Protein AF-A0AAU4IS29-F1 (afdb_monomer_lite)

Secondary structure (DSSP, 8-state):
-B-TTSPPPPPEEE--TTSS-PEEE--GGG-BS-STT-PBPSEE--B-TTS-B---EE--HHHHTTS-HHHHTHHHHHHHHHHHHHHHHHHHHHSPPPPHHHHHHHHHHHHHHHHHHHH-HHHHHHHHHHHHHHHHHH--

Sequence (140 aa):
MLLADGSVPAPVFFDMSSGGGGHAVSQWSAYDGRYPRVPRAAALRGVCSCGWTGPAHDLDWDQIGDQALAEAAGGTADTCTQDWDTHTAEVDQVAIPLPETFTKLLSQLVTEIETLAKTSPLAALRAARQLEVTAARTAY

Radius of gyration: 19.37 Å; chains: 1; bounding box: 51×31×46 Å

Structure (mmCIF, N/CA/C/O backbone):
data_AF-A0AAU4IS29-F1
#
_entry.id   AF-A0AAU4IS29-F1
#
loop_
_atom_site.group_PDB
_atom_site.id
_atom_site.type_symbol
_atom_site.label_atom_id
_atom_site.label_alt_id
_atom_site.label_comp_id
_atom_site.label_asym_id
_atom_site.label_entity_id
_atom_site.label_seq_id
_atom_site.pdbx_PDB_ins_code
_atom_site.Cartn_x
_atom_site.Cartn_y
_atom_site.Cartn_z
_atom_site.occupancy
_atom_site.B_iso_or_equiv
_atom_site.auth_seq_id
_atom_site.auth_comp_id
_atom_site.auth_asym_id
_atom_site.auth_atom_id
_atom_site.pdbx_PDB_model_num
ATOM 1 N N . MET A 1 1 ? 4.377 -3.403 -8.019 1.00 91.00 1 MET A N 1
ATOM 2 C CA . MET A 1 1 ? 5.464 -2.984 -8.932 1.00 91.00 1 MET A CA 1
ATOM 3 C C . MET A 1 1 ? 5.646 -4.007 -10.043 1.00 91.00 1 MET A C 1
ATOM 5 O O . MET A 1 1 ? 5.276 -5.159 -9.831 1.00 91.00 1 MET A O 1
ATOM 9 N N . LEU A 1 2 ? 6.203 -3.593 -11.180 1.00 95.38 2 LEU A N 1
ATOM 10 C CA . LEU A 1 2 ? 6.438 -4.425 -12.363 1.00 95.38 2 LEU A CA 1
ATOM 11 C C . LEU A 1 2 ? 7.832 -4.173 -12.942 1.00 95.38 2 LEU A C 1
ATOM 13 O O . LEU A 1 2 ? 8.360 -3.067 -12.819 1.00 95.38 2 LEU A O 1
ATOM 17 N N . LEU A 1 3 ? 8.415 -5.194 -13.565 1.00 95.38 3 LEU A N 1
ATOM 18 C CA . LEU A 1 3 ? 9.611 -5.095 -14.400 1.00 95.38 3 LEU A CA 1
ATOM 19 C C . LEU A 1 3 ? 9.242 -4.680 -15.831 1.00 95.38 3 LEU A C 1
ATOM 21 O O . LEU A 1 3 ? 8.067 -4.631 -16.188 1.00 95.38 3 LEU A O 1
ATOM 25 N N . ALA A 1 4 ? 10.249 -4.393 -16.659 1.00 93.62 4 ALA A N 1
ATOM 26 C CA . ALA A 1 4 ? 10.048 -3.962 -18.047 1.00 93.62 4 ALA A CA 1
ATOM 27 C C . ALA A 1 4 ? 9.316 -5.001 -18.918 1.00 93.62 4 ALA A C 1
ATOM 29 O O . ALA A 1 4 ? 8.670 -4.643 -19.896 1.00 93.62 4 ALA A O 1
ATOM 30 N N . ASP A 1 5 ? 9.390 -6.282 -18.552 1.00 93.12 5 ASP A N 1
ATOM 31 C CA . ASP A 1 5 ? 8.652 -7.373 -19.195 1.00 93.12 5 ASP A CA 1
ATOM 32 C C . ASP A 1 5 ? 7.226 -7.560 -18.635 1.00 93.12 5 ASP A C 1
ATOM 34 O O . ASP A 1 5 ? 6.523 -8.494 -19.018 1.00 93.12 5 ASP A O 1
ATOM 38 N N . GLY A 1 6 ? 6.793 -6.690 -17.717 1.00 91.94 6 GLY A N 1
ATOM 39 C CA . GLY A 1 6 ? 5.490 -6.747 -17.059 1.00 91.94 6 GLY A CA 1
ATOM 40 C C . GLY A 1 6 ? 5.394 -7.767 -15.921 1.00 91.94 6 GLY A C 1
ATOM 41 O O . GLY A 1 6 ? 4.316 -7.931 -15.347 1.00 91.94 6 GLY A O 1
ATOM 42 N N . SER A 1 7 ? 6.481 -8.456 -15.563 1.00 93.06 7 SER A N 1
ATOM 43 C CA . SER A 1 7 ? 6.484 -9.411 -14.452 1.00 93.06 7 SER A CA 1
ATOM 44 C C . SER A 1 7 ? 6.581 -8.722 -13.085 1.00 93.06 7 SER A C 1
ATOM 46 O O . SER A 1 7 ? 7.095 -7.610 -12.953 1.00 93.06 7 SER A O 1
ATOM 48 N N . VAL A 1 8 ? 6.082 -9.382 -12.034 1.00 92.50 8 VAL A N 1
ATOM 49 C CA . VAL A 1 8 ? 6.297 -8.943 -10.645 1.00 92.50 8 VAL A CA 1
ATOM 50 C C . VAL A 1 8 ? 7.652 -9.491 -10.183 1.00 92.50 8 VAL A C 1
ATOM 52 O O . VAL A 1 8 ? 7.849 -10.707 -10.243 1.00 92.50 8 VAL A O 1
ATOM 55 N N . PRO A 1 9 ? 8.588 -8.646 -9.720 1.00 90.94 9 PRO A N 1
ATOM 56 C CA . PRO A 1 9 ? 9.895 -9.123 -9.300 1.00 90.94 9 PRO A CA 1
ATOM 57 C C . PRO A 1 9 ? 9.815 -9.927 -8.001 1.00 90.94 9 PRO A C 1
ATOM 59 O O . PRO A 1 9 ? 8.996 -9.654 -7.122 1.00 90.94 9 PRO A O 1
ATOM 62 N N . ALA A 1 10 ? 10.708 -10.908 -7.873 1.00 88.19 10 ALA A N 1
ATOM 63 C CA . ALA A 1 10 ? 10.922 -11.609 -6.614 1.00 88.19 10 ALA A CA 1
ATOM 64 C C . ALA A 1 10 ? 11.535 -10.664 -5.557 1.00 88.19 10 ALA A C 1
ATOM 66 O O . ALA A 1 10 ? 12.251 -9.731 -5.936 1.00 88.19 10 ALA A O 1
ATOM 67 N N . PRO A 1 11 ? 11.319 -10.925 -4.251 1.00 88.25 11 PRO A N 1
ATOM 68 C CA . PRO A 1 11 ? 11.945 -10.162 -3.174 1.00 88.25 11 PRO A CA 1
ATOM 69 C C . PRO A 1 11 ? 13.463 -10.045 -3.349 1.00 88.25 11 PRO A C 1
ATOM 71 O O . PRO A 1 11 ? 14.140 -11.036 -3.641 1.00 88.25 11 PRO A O 1
ATOM 74 N N . VAL A 1 12 ? 14.011 -8.851 -3.122 1.00 85.69 12 VAL A N 1
ATOM 75 C CA . VAL A 1 12 ? 15.463 -8.634 -3.140 1.00 85.69 12 VAL A CA 1
ATOM 76 C C . VAL A 1 12 ? 16.080 -9.116 -1.831 1.00 85.69 12 VAL A C 1
ATOM 78 O O . VAL A 1 12 ? 15.534 -8.891 -0.753 1.00 85.69 12 VAL A O 1
ATOM 81 N N . PHE A 1 13 ? 17.227 -9.786 -1.919 1.00 81.94 13 PHE A N 1
ATOM 82 C CA . PHE A 1 13 ? 17.966 -10.280 -0.758 1.00 81.94 13 PHE A CA 1
ATOM 83 C C . PHE A 1 13 ? 19.190 -9.404 -0.507 1.00 81.94 13 PHE A C 1
ATOM 85 O O . PHE A 1 13 ? 20.077 -9.321 -1.360 1.00 81.94 13 PHE A O 1
ATOM 92 N N . PHE A 1 14 ? 19.258 -8.799 0.677 1.00 74.69 14 PHE A N 1
ATOM 93 C CA . PHE A 1 14 ? 20.438 -8.068 1.133 1.00 74.69 14 PHE A CA 1
ATOM 94 C C . PHE A 1 14 ? 21.273 -8.958 2.055 1.00 74.69 14 PHE A C 1
ATOM 96 O O . PHE A 1 14 ? 20.782 -9.424 3.084 1.00 74.69 14 PHE A O 1
ATOM 103 N N . ASP A 1 15 ? 22.526 -9.209 1.673 1.00 68.69 15 ASP A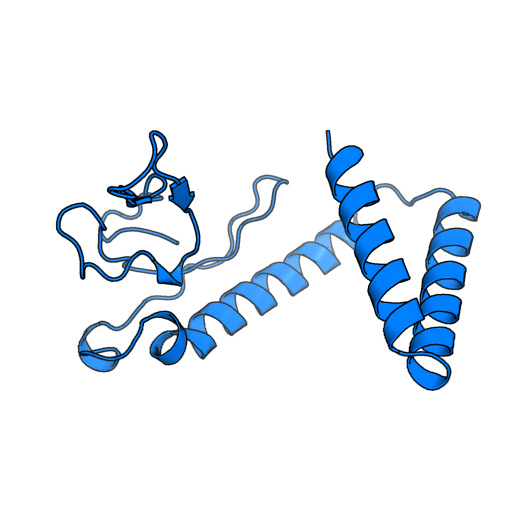 N 1
ATOM 104 C CA . ASP A 1 15 ? 23.481 -9.961 2.488 1.00 68.69 15 ASP A CA 1
ATOM 105 C C . ASP A 1 15 ? 24.019 -9.055 3.606 1.00 68.69 15 ASP A C 1
ATOM 107 O O . ASP A 1 15 ? 24.598 -8.000 3.338 1.00 68.69 15 ASP A O 1
ATOM 111 N N . MET A 1 16 ? 23.792 -9.435 4.864 1.00 61.75 16 MET A N 1
ATOM 112 C CA . MET A 1 16 ? 24.355 -8.741 6.021 1.00 61.75 16 MET A CA 1
ATOM 113 C C . MET A 1 16 ? 25.609 -9.492 6.465 1.00 61.75 16 MET A C 1
ATOM 115 O O . MET A 1 16 ? 25.537 -10.546 7.095 1.00 61.75 16 MET A O 1
ATOM 119 N N . SER A 1 17 ? 26.778 -8.927 6.163 1.00 55.28 17 SER A N 1
ATOM 120 C CA . SER A 1 17 ? 28.087 -9.568 6.340 1.00 55.28 17 SER A CA 1
ATOM 121 C C . SER A 1 17 ? 28.565 -9.717 7.799 1.00 55.28 17 SER A C 1
ATOM 123 O O . SER A 1 17 ? 29.770 -9.750 8.044 1.00 55.28 17 SER A O 1
ATOM 125 N N . SER A 1 18 ? 27.675 -9.786 8.792 1.00 57.19 18 SER A N 1
ATOM 126 C CA . SER A 1 18 ? 28.066 -9.919 10.208 1.00 57.19 18 SER A CA 1
ATOM 127 C C . SER A 1 18 ? 27.195 -10.850 11.062 1.00 57.19 18 SER A C 1
ATOM 129 O O . SER A 1 18 ? 27.425 -10.961 12.264 1.00 57.19 18 SER A O 1
ATOM 131 N N . GLY A 1 19 ? 26.268 -11.608 10.471 1.00 47.50 19 GLY A N 1
ATOM 132 C CA . GLY A 1 19 ? 25.530 -12.663 11.172 1.00 47.50 19 GLY A CA 1
ATOM 133 C C . GLY A 1 19 ? 24.577 -13.378 10.222 1.00 47.50 19 GLY A C 1
ATOM 134 O O . GLY A 1 19 ? 23.866 -12.725 9.471 1.00 47.50 19 GLY A O 1
ATOM 135 N N . GLY A 1 20 ? 24.606 -14.713 10.206 1.00 51.22 20 GLY A N 1
ATOM 136 C CA . GLY A 1 20 ? 23.931 -15.530 9.194 1.00 51.22 20 GLY A CA 1
ATOM 137 C C . GLY A 1 20 ? 22.429 -15.257 9.076 1.00 51.22 20 GLY A C 1
ATOM 138 O O . GLY A 1 20 ? 21.656 -15.665 9.938 1.00 51.22 20 GLY A O 1
ATOM 139 N N . GLY A 1 21 ? 22.035 -14.614 7.978 1.00 55.25 21 GLY A N 1
ATOM 140 C CA . GLY A 1 21 ? 20.644 -14.427 7.574 1.00 55.25 21 GLY A CA 1
ATOM 141 C C . GLY A 1 21 ? 20.443 -13.103 6.845 1.00 55.25 21 GLY A C 1
ATOM 142 O O . GLY A 1 21 ? 20.202 -12.083 7.477 1.00 55.25 21 GLY A O 1
ATOM 143 N N . GLY A 1 22 ? 20.530 -13.108 5.512 1.00 61.78 22 GLY A N 1
ATOM 144 C CA . GLY A 1 22 ? 20.090 -11.961 4.715 1.00 61.78 22 GLY A CA 1
ATOM 145 C C . GLY A 1 22 ? 18.574 -11.761 4.826 1.00 61.78 22 GLY A C 1
ATOM 146 O O . GLY A 1 22 ? 17.824 -12.730 4.952 1.00 61.78 22 GLY A O 1
ATOM 147 N N . HIS A 1 23 ? 18.111 -10.512 4.765 1.00 68.88 23 HIS A N 1
ATOM 148 C CA . HIS A 1 23 ? 16.682 -10.193 4.795 1.00 68.88 23 HIS A CA 1
ATOM 149 C C . HIS A 1 23 ? 16.129 -10.058 3.372 1.00 68.88 23 HIS A C 1
ATOM 151 O O . HIS A 1 23 ? 16.689 -9.334 2.545 1.00 68.88 23 HIS A O 1
ATOM 157 N N . ALA A 1 24 ? 15.022 -10.754 3.101 1.00 80.44 24 ALA A N 1
ATOM 158 C CA . ALA A 1 24 ? 14.241 -10.585 1.881 1.00 80.44 24 ALA A CA 1
ATOM 159 C C . ALA A 1 24 ? 13.338 -9.353 2.019 1.00 80.44 24 ALA A C 1
ATOM 161 O O . ALA A 1 24 ? 12.565 -9.255 2.974 1.00 80.44 24 ALA A O 1
ATOM 162 N N . VAL A 1 25 ? 13.415 -8.426 1.069 1.00 82.88 25 VAL A N 1
ATOM 163 C CA . VAL A 1 25 ? 12.663 -7.169 1.085 1.00 82.88 25 VAL A CA 1
ATOM 164 C C . VAL A 1 25 ? 11.848 -7.050 -0.199 1.00 82.88 25 VAL A C 1
ATOM 166 O O . VAL A 1 25 ? 12.364 -7.219 -1.298 1.00 82.88 25 VAL A O 1
ATOM 169 N N . SER A 1 26 ? 10.555 -6.754 -0.056 1.00 86.94 26 SER A N 1
ATOM 170 C CA . SER A 1 26 ? 9.648 -6.464 -1.183 1.00 86.94 26 SER A CA 1
ATOM 171 C C . SER A 1 26 ? 9.234 -4.993 -1.253 1.00 86.94 26 SER A C 1
ATOM 173 O O . SER A 1 26 ? 8.330 -4.637 -2.002 1.00 86.94 26 SER A O 1
ATOM 175 N N . GLN A 1 27 ? 9.882 -4.129 -0.467 1.00 89.62 27 GLN A N 1
ATOM 176 C CA . GLN A 1 27 ? 9.631 -2.693 -0.480 1.00 89.62 27 GLN A CA 1
ATOM 177 C C . GLN A 1 27 ? 9.987 -2.116 -1.854 1.00 89.62 27 GLN A C 1
ATOM 179 O O . GLN A 1 27 ? 11.112 -2.268 -2.320 1.00 89.62 27 GLN A O 1
ATOM 184 N N . TRP A 1 28 ? 9.029 -1.436 -2.485 1.00 93.12 28 TRP A N 1
ATOM 185 C CA . TRP A 1 28 ? 9.132 -0.943 -3.863 1.00 93.12 28 TRP A CA 1
ATOM 186 C C . TRP A 1 28 ? 10.369 -0.070 -4.111 1.00 93.12 28 TRP A C 1
ATOM 188 O O . TRP A 1 28 ? 10.999 -0.175 -5.161 1.00 93.12 28 TRP A O 1
ATOM 198 N N . SER A 1 29 ? 10.759 0.745 -3.128 1.00 92.62 29 SER A N 1
ATOM 199 C CA . SER A 1 29 ? 11.891 1.666 -3.248 1.00 92.62 29 SER A CA 1
ATOM 200 C C . SER A 1 29 ? 13.244 0.957 -3.304 1.00 92.62 29 SER A C 1
ATOM 202 O O . SER A 1 29 ? 14.242 1.591 -3.621 1.00 92.62 29 SER A O 1
ATOM 204 N N . ALA A 1 30 ? 13.291 -0.341 -2.989 1.00 92.69 30 ALA A N 1
ATOM 205 C CA . ALA A 1 30 ? 14.505 -1.143 -3.051 1.00 92.69 30 ALA A CA 1
ATOM 206 C C . ALA A 1 30 ? 14.846 -1.617 -4.472 1.00 92.69 30 ALA A C 1
ATOM 208 O O . ALA A 1 30 ? 15.900 -2.211 -4.643 1.00 92.69 30 ALA A O 1
ATOM 209 N N . TYR A 1 31 ? 13.983 -1.396 -5.470 1.00 93.44 31 TYR A N 1
ATOM 210 C CA . TYR A 1 31 ? 14.124 -1.919 -6.835 1.00 93.44 31 TYR A CA 1
ATOM 211 C C . TYR A 1 31 ? 14.588 -0.845 -7.822 1.00 93.44 31 TYR A C 1
ATOM 213 O O . TYR A 1 31 ? 13.921 -0.524 -8.810 1.00 93.44 31 TYR A O 1
ATOM 221 N N . ASP A 1 32 ? 15.741 -0.259 -7.516 1.00 92.56 32 ASP A N 1
ATOM 222 C CA . ASP A 1 32 ? 16.304 0.893 -8.220 1.00 92.56 32 ASP A CA 1
ATOM 223 C C . ASP A 1 32 ? 17.409 0.549 -9.232 1.00 92.56 32 ASP A C 1
ATOM 225 O O . ASP A 1 32 ? 17.853 1.404 -10.004 1.00 92.56 32 ASP A O 1
ATOM 229 N N . GLY A 1 33 ? 17.833 -0.715 -9.267 1.00 91.50 33 GLY A N 1
ATOM 230 C CA . GLY A 1 33 ? 18.926 -1.169 -10.122 1.00 91.50 33 GLY A CA 1
ATOM 231 C C . GLY A 1 33 ? 20.328 -0.851 -9.595 1.00 91.50 33 GLY A C 1
ATOM 232 O O . GLY A 1 33 ? 21.294 -1.098 -10.312 1.00 91.50 33 GLY A O 1
ATOM 233 N N . ARG A 1 34 ? 20.483 -0.302 -8.379 1.00 87.19 34 ARG A N 1
ATOM 234 C CA . ARG A 1 34 ? 21.796 0.151 -7.870 1.00 87.19 34 ARG A CA 1
ATOM 235 C C . ARG A 1 34 ? 22.725 -0.982 -7.445 1.00 87.19 34 ARG A C 1
ATOM 237 O O . ARG A 1 34 ? 23.938 -0.790 -7.401 1.00 87.19 34 ARG A O 1
ATOM 244 N N . TYR A 1 35 ? 22.181 -2.158 -7.138 1.00 85.50 35 TYR A N 1
ATOM 245 C CA . TYR A 1 35 ? 22.958 -3.330 -6.730 1.00 85.50 35 TYR A CA 1
ATOM 246 C C . TYR A 1 35 ? 22.870 -4.449 -7.780 1.00 85.50 35 TYR A C 1
ATOM 248 O O . TYR A 1 35 ? 21.807 -4.636 -8.367 1.00 85.50 35 TYR A O 1
ATOM 256 N N . PRO A 1 36 ? 23.920 -5.277 -7.974 1.00 81.38 36 PRO A N 1
ATOM 257 C CA . PRO A 1 36 ? 23.988 -6.259 -9.070 1.00 81.38 36 PRO A CA 1
ATOM 258 C C . PRO A 1 36 ? 22.850 -7.293 -9.155 1.00 81.38 36 PRO A C 1
ATOM 260 O O . PRO A 1 36 ? 22.692 -7.937 -10.187 1.00 81.38 36 PRO A O 1
ATOM 263 N N . ARG A 1 37 ? 22.089 -7.506 -8.074 1.00 84.06 37 ARG A N 1
ATOM 264 C CA . ARG A 1 37 ? 20.95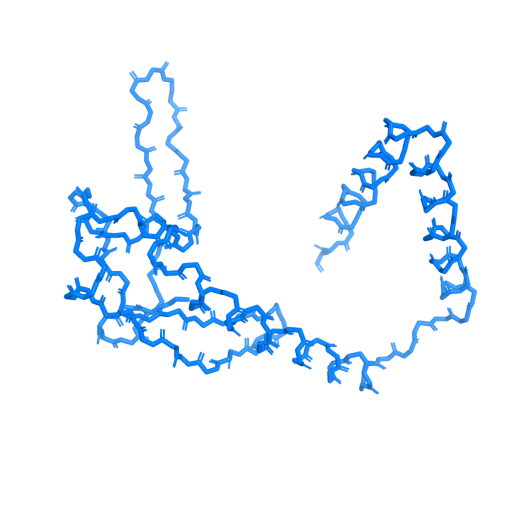7 -8.455 -8.010 1.00 84.06 37 ARG A CA 1
ATOM 265 C C . ARG A 1 37 ? 19.606 -7.777 -7.797 1.00 84.06 37 ARG A C 1
ATOM 267 O O . ARG A 1 37 ? 18.603 -8.457 -7.607 1.00 84.06 37 ARG A O 1
ATOM 274 N N . VAL A 1 38 ? 19.592 -6.453 -7.787 1.00 90.25 38 VAL A N 1
ATOM 275 C CA . VAL A 1 38 ? 18.388 -5.655 -7.619 1.00 90.25 38 VAL A CA 1
ATOM 276 C C . VAL A 1 38 ? 17.954 -5.217 -9.011 1.00 90.25 38 VAL A C 1
ATOM 278 O O . VAL A 1 38 ? 18.682 -4.457 -9.644 1.00 90.25 38 VAL A O 1
ATOM 281 N N . PRO A 1 39 ? 16.816 -5.700 -9.532 1.00 92.69 39 PRO A N 1
ATOM 282 C CA . PRO A 1 39 ? 16.335 -5.234 -10.817 1.00 92.69 39 PRO A CA 1
ATOM 283 C C . PRO A 1 39 ? 15.752 -3.826 -10.684 1.00 92.69 39 PRO A C 1
ATOM 285 O O . PRO A 1 39 ? 15.300 -3.409 -9.616 1.00 92.69 39 PRO A O 1
ATOM 288 N N . ARG A 1 40 ? 15.741 -3.111 -11.806 1.00 94.38 40 ARG A N 1
ATOM 289 C CA . ARG A 1 40 ? 15.103 -1.806 -11.928 1.00 94.38 40 ARG A CA 1
ATOM 290 C C . ARG A 1 40 ? 13.613 -1.990 -12.230 1.00 94.38 40 ARG A C 1
ATOM 292 O O . ARG A 1 40 ? 13.256 -2.660 -13.198 1.00 94.38 40 ARG A O 1
ATOM 299 N N . ALA A 1 41 ? 12.754 -1.413 -11.397 1.00 96.12 41 ALA A N 1
ATOM 300 C CA . ALA A 1 41 ? 11.308 -1.421 -11.603 1.00 96.12 41 ALA A CA 1
ATOM 301 C C . ALA A 1 41 ? 10.916 -0.560 -12.813 1.00 96.12 41 ALA A C 1
ATOM 303 O O . ALA A 1 41 ? 11.413 0.548 -12.943 1.00 96.12 41 ALA A O 1
ATOM 304 N N . ALA A 1 42 ? 10.012 -1.021 -13.672 1.00 97.19 42 ALA A N 1
ATOM 305 C CA . ALA A 1 42 ? 9.468 -0.215 -14.769 1.00 97.19 42 ALA A CA 1
ATOM 306 C C . ALA A 1 42 ? 8.210 0.563 -14.360 1.00 97.19 42 ALA A C 1
ATOM 308 O O . ALA A 1 42 ? 7.986 1.657 -14.859 1.00 97.19 42 ALA A O 1
ATOM 309 N N . ALA A 1 43 ? 7.412 0.021 -13.434 1.00 97.31 43 ALA A N 1
ATOM 310 C CA . ALA A 1 43 ? 6.177 0.653 -12.977 1.00 97.31 43 ALA A CA 1
ATOM 311 C C . ALA A 1 43 ? 5.826 0.279 -11.531 1.00 97.31 43 ALA A C 1
ATOM 313 O O . ALA A 1 43 ? 6.214 -0.780 -11.014 1.00 97.31 43 ALA A O 1
ATOM 314 N N . LEU A 1 44 ? 5.022 1.118 -10.884 1.00 97.50 44 LEU A N 1
ATOM 315 C CA . LEU A 1 44 ? 4.369 0.848 -9.606 1.00 97.50 44 LEU A CA 1
ATOM 316 C C . LEU A 1 44 ? 2.881 0.551 -9.825 1.00 97.50 44 LEU A C 1
ATOM 318 O O . LEU A 1 44 ? 2.296 0.962 -10.814 1.00 97.50 44 LEU A O 1
ATOM 322 N N . ARG A 1 45 ? 2.280 -0.227 -8.924 1.00 96.38 45 ARG A N 1
ATOM 323 C CA . ARG A 1 45 ? 0.825 -0.440 -8.876 1.00 96.38 45 ARG A CA 1
ATOM 324 C C . ARG A 1 45 ? 0.413 -0.894 -7.488 1.00 96.38 45 ARG A C 1
ATOM 326 O O . ARG A 1 45 ? 1.180 -1.635 -6.856 1.00 96.38 45 ARG A O 1
ATOM 333 N N . GLY A 1 46 ? -0.788 -0.509 -7.069 1.00 94.50 46 GLY A N 1
ATOM 334 C CA . GLY A 1 46 ? -1.442 -1.057 -5.885 1.00 94.50 46 GLY A CA 1
ATOM 335 C C . GLY A 1 46 ? -1.800 -2.533 -6.077 1.00 94.50 46 GLY A C 1
ATOM 336 O O . GLY A 1 46 ? -2.109 -2.978 -7.186 1.00 94.50 46 GLY A O 1
ATOM 337 N N . VAL A 1 47 ? -1.738 -3.308 -4.997 1.00 93.44 47 VAL A N 1
ATOM 338 C CA . VAL A 1 47 ? -2.206 -4.701 -4.956 1.00 93.44 47 VAL A CA 1
ATOM 339 C C . VAL A 1 47 ? -2.956 -4.938 -3.654 1.00 93.44 47 VAL A C 1
ATOM 341 O O . VAL A 1 47 ? -2.601 -4.369 -2.624 1.00 93.44 47 VAL A O 1
ATOM 344 N N . CYS A 1 48 ? -3.982 -5.779 -3.689 1.00 91.62 48 CYS A N 1
ATOM 345 C CA . CYS A 1 48 ? -4.760 -6.146 -2.511 1.00 91.62 48 CYS A CA 1
ATOM 346 C C . CYS A 1 48 ? -4.716 -7.663 -2.293 1.00 91.62 48 CYS A C 1
ATOM 348 O O . CYS A 1 48 ? -4.631 -8.437 -3.248 1.00 91.62 48 CYS A O 1
ATOM 350 N N . SER A 1 49 ? -4.803 -8.105 -1.036 1.00 87.81 49 SER A N 1
ATOM 351 C CA . SER A 1 49 ? -4.826 -9.530 -0.670 1.00 87.81 49 SER A CA 1
ATOM 352 C C . SER A 1 49 ? -6.029 -10.283 -1.244 1.00 87.81 49 SER A C 1
ATOM 354 O O . SER A 1 49 ? -5.965 -11.498 -1.400 1.00 87.81 49 SER A O 1
ATOM 356 N N . CYS A 1 50 ? -7.095 -9.574 -1.630 1.00 87.81 50 CYS A N 1
ATOM 357 C CA . CYS A 1 50 ? -8.236 -10.143 -2.347 1.00 87.81 50 CYS A CA 1
ATOM 358 C C . CYS A 1 50 ? -7.913 -10.556 -3.801 1.00 87.81 50 CYS A C 1
ATOM 360 O O . CYS A 1 50 ? -8.768 -11.121 -4.478 1.00 87.81 50 CYS A O 1
ATOM 362 N N . GLY A 1 51 ? -6.702 -10.267 -4.294 1.00 91.62 51 GLY A N 1
ATOM 363 C CA . GLY A 1 51 ? -6.256 -10.559 -5.659 1.00 91.62 51 GLY A CA 1
ATOM 364 C C . GLY A 1 51 ? -6.396 -9.388 -6.636 1.00 91.62 51 GLY A C 1
ATOM 365 O O . GLY A 1 51 ? -5.971 -9.508 -7.784 1.00 91.62 51 GLY A O 1
ATOM 366 N N . TRP A 1 52 ? -6.950 -8.252 -6.204 1.00 95.06 52 TRP A N 1
ATOM 367 C CA . TRP A 1 52 ? -7.030 -7.050 -7.032 1.00 95.06 52 TRP A CA 1
ATOM 368 C C . TRP A 1 52 ? -5.642 -6.476 -7.336 1.00 95.06 52 TRP A C 1
ATOM 370 O O . TRP A 1 52 ? -4.765 -6.396 -6.469 1.00 95.06 52 TRP A O 1
ATOM 380 N N . THR A 1 53 ? -5.467 -6.037 -8.581 1.00 95.50 53 THR A N 1
ATOM 381 C CA . THR A 1 53 ? -4.285 -5.317 -9.054 1.00 95.50 53 THR A CA 1
ATOM 382 C C . THR A 1 53 ? -4.723 -4.009 -9.691 1.00 95.50 53 THR A C 1
ATOM 384 O O . THR A 1 53 ? -5.480 -4.035 -10.663 1.00 95.50 53 THR A O 1
ATOM 387 N N . GLY A 1 54 ? -4.225 -2.892 -9.169 1.00 95.38 54 GLY A N 1
ATOM 388 C CA . GLY A 1 54 ? -4.525 -1.568 -9.697 1.00 95.38 54 GLY A CA 1
ATOM 389 C C . GLY A 1 54 ? -3.806 -1.249 -11.013 1.00 95.38 54 GLY A C 1
ATOM 390 O O . GLY A 1 54 ? -2.990 -2.053 -11.495 1.00 95.38 54 GLY A O 1
ATOM 391 N N . PRO A 1 55 ? -4.091 -0.066 -11.585 1.00 97.06 55 PRO A N 1
ATOM 392 C CA . PRO A 1 55 ? -3.377 0.471 -12.737 1.00 97.06 55 PRO A CA 1
ATOM 393 C C . PRO A 1 55 ? -1.860 0.496 -12.517 1.00 97.06 55 PRO A C 1
ATOM 395 O O . PRO A 1 55 ? -1.377 0.705 -11.403 1.00 97.06 55 PRO A O 1
ATOM 398 N N . ALA A 1 56 ? -1.107 0.261 -13.592 1.00 97.00 56 ALA A N 1
ATOM 399 C CA . ALA A 1 56 ? 0.337 0.445 -13.585 1.00 97.00 56 ALA A CA 1
ATOM 400 C C . ALA A 1 56 ? 0.672 1.914 -13.860 1.00 97.00 56 ALA A C 1
ATOM 402 O O . ALA A 1 56 ? 0.185 2.485 -14.833 1.00 97.00 56 ALA A O 1
ATOM 403 N N . HIS A 1 57 ? 1.515 2.490 -13.009 1.00 97.38 57 HIS A N 1
ATOM 404 C CA . HIS A 1 57 ? 2.046 3.841 -13.130 1.00 97.38 57 HIS A CA 1
ATOM 405 C C . HIS A 1 57 ? 3.542 3.764 -13.398 1.00 97.38 57 HIS A C 1
ATOM 407 O O . HIS A 1 57 ? 4.303 3.271 -12.559 1.00 97.38 57 HIS A O 1
ATOM 413 N N . ASP A 1 58 ? 3.947 4.210 -14.580 1.00 97.19 58 ASP A N 1
ATOM 414 C CA . ASP A 1 58 ? 5.318 4.067 -15.055 1.00 97.19 58 ASP A CA 1
ATOM 415 C C . ASP A 1 58 ? 6.309 4.898 -14.230 1.00 97.19 58 ASP A C 1
ATOM 417 O O . ASP A 1 58 ? 6.001 5.973 -13.708 1.00 97.19 58 ASP A O 1
ATOM 421 N N . LEU A 1 59 ? 7.526 4.370 -14.110 1.00 96.50 59 LEU A N 1
ATOM 422 C CA . LEU A 1 59 ? 8.669 5.053 -13.522 1.00 96.50 59 LEU A CA 1
ATOM 423 C C . LEU A 1 59 ? 9.543 5.608 -14.643 1.00 96.50 59 LEU A C 1
ATOM 425 O O . LEU A 1 59 ? 10.181 4.850 -15.377 1.00 96.50 59 LEU A O 1
ATOM 429 N N . ASP A 1 60 ? 9.599 6.932 -14.747 1.00 94.31 60 ASP A N 1
ATOM 430 C CA . ASP A 1 60 ? 10.497 7.609 -15.676 1.00 94.31 60 ASP A CA 1
ATOM 431 C C . ASP A 1 60 ? 11.916 7.658 -15.092 1.00 94.31 60 ASP A C 1
ATOM 433 O O . ASP A 1 60 ? 12.245 8.478 -14.233 1.00 94.31 60 ASP A O 1
ATOM 437 N N . TRP A 1 61 ? 12.772 6.749 -15.555 1.00 94.12 61 TRP A N 1
ATOM 438 C CA . TRP A 1 61 ? 14.156 6.663 -15.092 1.00 94.12 61 TRP A CA 1
ATOM 439 C C . TRP A 1 61 ? 15.051 7.798 -15.570 1.00 94.12 61 TRP A C 1
ATOM 441 O O . TRP A 1 61 ? 16.060 8.062 -14.912 1.00 94.12 61 TRP A O 1
ATOM 451 N N . ASP A 1 62 ? 14.684 8.473 -16.658 1.00 94.25 62 ASP A N 1
ATOM 452 C CA . ASP A 1 62 ? 15.399 9.660 -17.116 1.00 94.25 62 ASP A CA 1
ATOM 453 C C . ASP A 1 62 ? 15.093 10.839 -16.181 1.00 94.25 62 ASP A C 1
ATOM 455 O O . ASP A 1 62 ? 15.991 11.614 -15.848 1.00 94.25 62 ASP A O 1
ATOM 459 N N . GLN A 1 63 ? 13.858 10.925 -15.672 1.00 92.88 63 GLN A N 1
ATOM 460 C CA . GLN A 1 63 ? 13.473 11.901 -14.650 1.00 92.88 63 GLN A CA 1
ATOM 461 C C . GLN A 1 63 ? 14.043 11.571 -13.260 1.00 92.88 63 GLN A C 1
ATOM 463 O O . GLN A 1 63 ? 14.471 12.478 -12.548 1.00 92.88 63 GLN A O 1
ATOM 468 N N . ILE A 1 64 ? 14.052 10.294 -12.858 1.00 94.12 64 ILE A N 1
ATOM 469 C CA . ILE A 1 64 ? 14.562 9.855 -11.544 1.00 94.12 64 ILE A CA 1
ATOM 470 C C . ILE A 1 64 ? 16.076 10.095 -11.427 1.00 94.12 64 ILE A C 1
ATOM 472 O O . ILE A 1 64 ? 16.563 10.506 -10.368 1.00 94.12 64 ILE A O 1
ATOM 476 N N . GLY A 1 65 ? 16.831 9.824 -12.498 1.00 92.19 65 GLY A N 1
ATOM 477 C CA . GLY A 1 65 ? 18.284 9.984 -12.524 1.00 92.19 65 GLY A CA 1
ATOM 478 C C . GLY A 1 65 ? 18.984 9.269 -11.358 1.00 92.19 65 GLY A C 1
ATOM 479 O O . GLY A 1 65 ? 18.761 8.082 -11.109 1.00 92.19 65 GLY A O 1
ATOM 480 N N . ASP A 1 66 ? 19.821 10.012 -10.629 1.00 91.19 66 ASP A N 1
ATOM 481 C CA . ASP A 1 66 ? 20.607 9.513 -9.490 1.00 91.19 66 ASP A CA 1
ATOM 482 C C . ASP A 1 66 ? 19.912 9.688 -8.126 1.00 91.19 66 ASP A C 1
ATOM 484 O O . ASP A 1 66 ? 20.485 9.360 -7.078 1.00 91.19 66 ASP A O 1
ATOM 488 N N . GLN A 1 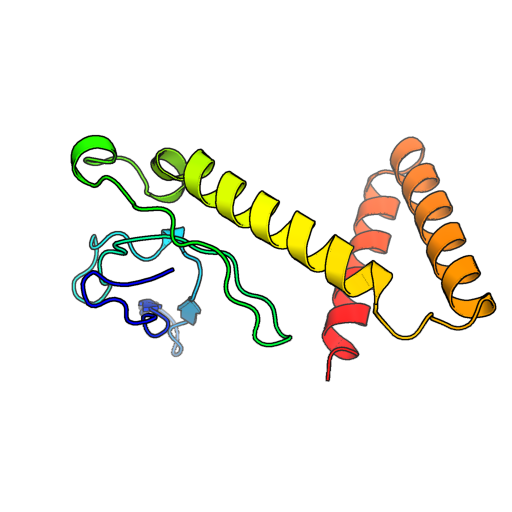67 ? 18.678 10.201 -8.092 1.00 92.62 67 GLN A N 1
ATOM 489 C CA . GLN A 1 67 ? 17.937 10.389 -6.843 1.00 92.62 67 GLN A CA 1
ATOM 490 C C . GLN A 1 67 ? 17.505 9.048 -6.243 1.00 92.62 67 GLN A C 1
ATOM 492 O O . GLN A 1 67 ? 17.344 8.042 -6.943 1.00 92.62 67 GLN A O 1
ATOM 497 N N . ALA A 1 68 ? 17.341 9.010 -4.918 1.00 92.62 68 ALA A N 1
ATOM 498 C CA . ALA A 1 68 ? 16.804 7.828 -4.258 1.00 92.62 68 ALA A CA 1
ATOM 499 C C . ALA A 1 68 ? 15.387 7.559 -4.780 1.00 92.62 68 ALA A C 1
ATOM 501 O O . ALA A 1 68 ? 14.551 8.463 -4.801 1.00 92.62 68 ALA A O 1
ATOM 502 N N . LEU A 1 69 ? 15.099 6.310 -5.164 1.00 93.88 69 LEU A N 1
ATOM 503 C CA . LEU A 1 69 ? 13.804 5.950 -5.749 1.00 93.88 69 LEU A CA 1
ATOM 504 C C . LEU A 1 69 ? 12.632 6.311 -4.817 1.00 93.88 69 LEU A C 1
ATOM 506 O O . LEU A 1 69 ? 11.593 6.761 -5.287 1.00 93.88 69 LEU A O 1
ATOM 510 N N . ALA A 1 70 ? 12.831 6.184 -3.499 1.00 92.81 70 ALA A N 1
ATOM 511 C CA . ALA A 1 70 ? 11.856 6.581 -2.481 1.00 92.81 70 ALA A CA 1
ATOM 512 C C . ALA A 1 70 ? 11.432 8.058 -2.580 1.00 92.81 70 ALA A C 1
ATOM 514 O O . ALA A 1 70 ? 10.273 8.380 -2.343 1.00 92.81 70 ALA A O 1
ATOM 515 N N . GLU A 1 71 ? 12.368 8.940 -2.924 1.00 93.19 71 GLU A N 1
ATOM 516 C CA . GLU A 1 71 ? 12.139 10.383 -3.005 1.00 93.19 71 GLU A CA 1
ATOM 517 C C . GLU A 1 71 ? 11.583 10.766 -4.378 1.00 93.19 71 GLU A C 1
ATOM 519 O O . GLU A 1 71 ? 10.577 11.465 -4.469 1.00 93.19 71 GLU A O 1
ATOM 524 N N . ALA A 1 72 ? 12.207 10.270 -5.450 1.00 94.69 72 ALA A N 1
ATOM 525 C CA . ALA A 1 72 ? 11.855 10.647 -6.817 1.00 94.69 72 ALA A CA 1
ATOM 526 C C . ALA A 1 72 ? 10.495 10.093 -7.267 1.00 94.69 72 ALA A C 1
ATOM 528 O O . ALA A 1 72 ? 9.770 10.763 -7.997 1.00 94.69 72 ALA A O 1
ATOM 529 N N . ALA A 1 73 ? 10.128 8.891 -6.813 1.00 94.94 73 ALA A N 1
ATOM 530 C CA . ALA A 1 73 ? 8.872 8.237 -7.179 1.00 94.94 73 ALA A CA 1
ATOM 531 C C . ALA A 1 73 ? 7.828 8.241 -6.049 1.00 94.94 73 ALA A C 1
ATOM 533 O O . ALA A 1 73 ? 6.853 7.490 -6.113 1.00 94.94 73 ALA A O 1
ATOM 534 N N . GLY A 1 74 ? 8.002 9.097 -5.033 1.00 93.56 74 GLY A N 1
ATOM 535 C CA . GLY A 1 74 ? 7.038 9.254 -3.940 1.00 93.56 74 GLY A CA 1
ATOM 536 C C . GLY A 1 74 ? 5.628 9.569 -4.449 1.00 93.56 74 GLY A C 1
ATOM 537 O O . GLY A 1 74 ? 4.685 8.871 -4.101 1.00 93.56 74 GLY A O 1
ATOM 538 N N . GLY A 1 75 ? 5.491 10.517 -5.385 1.00 95.50 75 GLY A N 1
ATOM 539 C CA . GLY A 1 75 ? 4.186 10.859 -5.972 1.00 95.50 75 GLY A CA 1
ATOM 540 C C . GLY A 1 75 ? 3.530 9.710 -6.755 1.00 95.50 75 GLY A C 1
ATOM 541 O O . GLY A 1 75 ? 2.313 9.524 -6.702 1.00 95.50 75 GLY A O 1
ATOM 542 N N . THR A 1 76 ? 4.325 8.887 -7.444 1.00 96.62 76 THR A N 1
ATOM 543 C CA . THR A 1 76 ? 3.830 7.681 -8.129 1.00 96.62 76 THR A CA 1
ATOM 544 C C . THR A 1 76 ? 3.352 6.633 -7.120 1.00 96.62 76 THR A C 1
ATOM 546 O O . THR A 1 76 ? 2.312 6.001 -7.320 1.00 96.62 76 THR A O 1
ATOM 549 N N . ALA A 1 77 ? 4.077 6.461 -6.011 1.00 95.25 77 ALA A N 1
ATOM 550 C CA . ALA A 1 77 ? 3.671 5.580 -4.919 1.00 95.25 77 ALA A CA 1
ATOM 551 C C . ALA A 1 77 ? 2.396 6.082 -4.213 1.00 95.25 77 ALA A C 1
ATOM 553 O O . ALA A 1 77 ? 1.512 5.278 -3.908 1.00 95.25 77 ALA A O 1
ATOM 554 N N . ASP A 1 78 ? 2.252 7.395 -4.027 1.00 96.25 78 ASP A N 1
ATOM 555 C CA . ASP A 1 78 ? 1.040 8.013 -3.477 1.00 96.25 78 ASP A CA 1
ATOM 556 C C . ASP A 1 78 ? -0.167 7.774 -4.390 1.00 96.25 78 ASP A C 1
ATOM 558 O O . ASP A 1 78 ? -1.244 7.422 -3.917 1.00 96.25 78 ASP A O 1
ATOM 562 N N . THR A 1 79 ? 0.018 7.871 -5.709 1.00 97.62 79 THR A N 1
ATOM 563 C CA . THR A 1 79 ? -1.041 7.560 -6.686 1.00 97.62 79 THR A CA 1
ATOM 564 C C . THR A 1 79 ? -1.475 6.093 -6.583 1.00 97.62 79 THR A C 1
ATOM 566 O O . THR A 1 79 ? -2.665 5.799 -6.504 1.00 97.62 79 THR A O 1
ATOM 569 N N . CYS A 1 80 ? -0.523 5.160 -6.473 1.00 97.25 80 CYS A N 1
ATOM 570 C CA . CYS A 1 80 ? -0.836 3.744 -6.241 1.00 97.25 80 CYS A CA 1
ATOM 571 C C . CYS A 1 80 ? -1.593 3.510 -4.922 1.00 97.25 80 CYS A C 1
ATOM 573 O O . CYS A 1 80 ? -2.376 2.564 -4.823 1.00 97.25 80 CYS A O 1
ATOM 575 N N . THR A 1 81 ? -1.326 4.336 -3.908 1.00 96.31 81 THR A N 1
ATOM 576 C CA . THR A 1 81 ? -2.008 4.286 -2.608 1.00 96.31 81 THR A CA 1
ATOM 577 C C . THR A 1 81 ? -3.447 4.773 -2.749 1.00 96.31 81 THR A C 1
ATOM 579 O O . THR A 1 81 ? -4.352 4.098 -2.281 1.00 96.31 81 THR A O 1
ATOM 582 N N . GLN A 1 82 ? -3.685 5.851 -3.500 1.00 97.69 82 GLN A N 1
ATOM 583 C CA . GLN A 1 82 ? -5.035 6.348 -3.798 1.00 97.69 82 GLN A CA 1
ATOM 584 C C . GLN A 1 82 ? -5.878 5.337 -4.593 1.00 97.69 82 GLN A C 1
ATOM 586 O O . GLN A 1 82 ? -7.064 5.161 -4.302 1.00 97.69 82 GLN A O 1
ATOM 591 N N . ASP A 1 83 ? -5.279 4.634 -5.562 1.00 97.62 83 ASP A N 1
ATOM 592 C CA . ASP A 1 83 ? -5.964 3.546 -6.275 1.00 97.62 83 ASP A CA 1
ATOM 593 C C . ASP A 1 83 ? -6.381 2.430 -5.307 1.00 97.62 83 ASP A C 1
ATOM 595 O O . ASP A 1 83 ? -7.484 1.886 -5.397 1.00 97.62 83 ASP A O 1
ATOM 599 N N . TRP A 1 84 ? -5.494 2.083 -4.369 1.00 96.31 84 TRP A N 1
ATOM 600 C CA . TRP A 1 84 ? -5.758 1.069 -3.353 1.00 96.31 84 TRP A CA 1
ATOM 601 C C . TRP A 1 84 ? -6.827 1.522 -2.348 1.00 96.31 84 TRP A C 1
ATOM 603 O O . TRP A 1 84 ? -7.722 0.742 -2.027 1.00 96.31 84 TRP A O 1
ATOM 613 N N . ASP A 1 85 ? -6.800 2.779 -1.905 1.00 95.94 85 ASP A N 1
ATOM 614 C CA . ASP A 1 85 ? -7.819 3.367 -1.027 1.00 95.94 85 ASP A CA 1
ATOM 615 C C . ASP A 1 85 ? -9.199 3.350 -1.696 1.00 95.94 85 ASP A C 1
ATOM 617 O O . ASP A 1 85 ? -10.192 2.951 -1.089 1.00 95.94 85 ASP A O 1
ATOM 621 N N . THR A 1 86 ? -9.257 3.702 -2.983 1.00 96.50 86 THR A N 1
ATOM 622 C CA . THR A 1 86 ? -10.493 3.627 -3.775 1.00 96.50 86 THR A CA 1
ATOM 623 C C . THR A 1 86 ? -11.014 2.192 -3.820 1.00 96.50 86 THR A C 1
ATOM 625 O O . THR A 1 86 ? -12.175 1.941 -3.503 1.00 96.50 86 THR A O 1
ATOM 628 N N . HIS A 1 87 ? -10.143 1.231 -4.136 1.00 95.50 87 HIS A N 1
ATOM 629 C CA . HIS A 1 87 ? -10.518 -0.178 -4.170 1.00 95.50 87 HIS A CA 1
ATOM 630 C C . HIS A 1 87 ? -10.991 -0.701 -2.806 1.00 95.50 87 HIS A C 1
ATOM 632 O O . HIS A 1 87 ? -11.981 -1.425 -2.729 1.00 95.50 87 HIS A O 1
ATOM 638 N N . THR A 1 88 ? -10.313 -0.355 -1.712 1.00 93.75 88 THR A N 1
ATOM 639 C CA . THR A 1 88 ? -10.725 -0.818 -0.380 1.00 93.75 88 THR A CA 1
ATOM 640 C C . THR A 1 88 ? -12.051 -0.210 0.064 1.00 93.75 88 THR A C 1
ATOM 642 O O . THR A 1 88 ? -12.838 -0.912 0.697 1.00 93.75 88 THR A O 1
ATOM 645 N N . ALA A 1 89 ? -12.362 1.023 -0.345 1.00 92.81 89 ALA A N 1
ATOM 646 C CA . ALA A 1 89 ? -13.686 1.607 -0.152 1.00 92.81 89 ALA A CA 1
ATOM 647 C C . ALA A 1 89 ? -14.778 0.868 -0.950 1.00 92.81 89 ALA A C 1
ATOM 649 O O . ALA A 1 89 ? -15.884 0.679 -0.446 1.00 92.81 89 ALA A O 1
ATOM 650 N N . GLU A 1 90 ? -14.488 0.411 -2.173 1.00 92.94 90 GLU A N 1
ATOM 651 C CA . GLU A 1 90 ? -15.411 -0.434 -2.948 1.00 92.94 90 GLU A CA 1
ATOM 652 C C . GLU A 1 90 ? -15.622 -1.799 -2.284 1.00 92.94 90 GLU A C 1
ATOM 654 O O . GLU A 1 90 ? -16.756 -2.271 -2.189 1.00 92.94 90 GLU A O 1
ATOM 659 N N . VAL A 1 91 ? -14.546 -2.426 -1.792 1.00 90.19 91 VAL A N 1
ATOM 660 C CA . VAL A 1 91 ? -14.618 -3.693 -1.052 1.00 90.19 91 VAL A CA 1
ATOM 661 C C . VAL A 1 91 ? -15.475 -3.537 0.198 1.00 90.19 91 VAL A C 1
ATOM 663 O O . VAL A 1 91 ? -16.332 -4.382 0.435 1.00 90.19 91 VAL A O 1
ATOM 666 N N . ASP A 1 92 ? -15.293 -2.464 0.966 1.00 86.38 92 ASP A N 1
ATOM 667 C CA . ASP A 1 92 ? -16.077 -2.192 2.176 1.00 86.38 92 ASP A CA 1
ATOM 668 C C . ASP A 1 92 ? -17.585 -2.092 1.881 1.00 86.38 92 ASP A C 1
ATOM 670 O O . ASP A 1 92 ? -18.404 -2.637 2.618 1.00 86.38 92 ASP A O 1
ATOM 674 N N . GLN A 1 93 ? -17.965 -1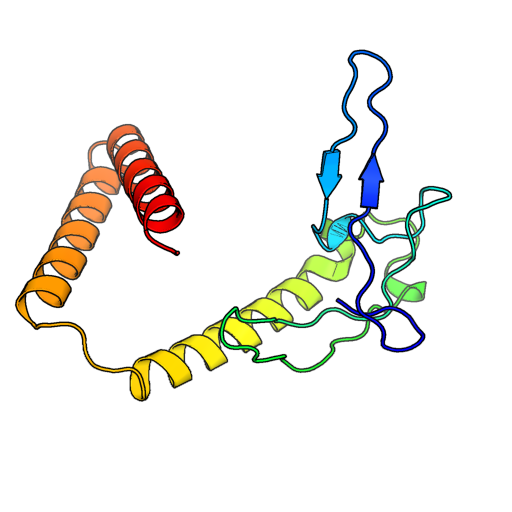.499 0.743 1.00 86.69 93 GLN A N 1
ATOM 675 C CA . GLN A 1 93 ? -19.372 -1.379 0.334 1.00 86.69 93 GLN A CA 1
ATOM 676 C C . GLN A 1 93 ? -20.040 -2.717 -0.010 1.00 86.69 93 GLN A C 1
ATOM 678 O O . GLN A 1 93 ? -21.262 -2.835 0.104 1.00 86.69 93 GLN A O 1
ATOM 683 N N . VAL A 1 94 ? -19.271 -3.710 -0.464 1.00 85.56 94 VAL A N 1
ATOM 684 C CA . VAL A 1 94 ? -19.797 -5.014 -0.915 1.00 85.56 94 VAL A CA 1
ATOM 685 C C . VAL A 1 94 ? -19.472 -6.163 0.037 1.00 85.56 94 VAL A C 1
ATOM 687 O O . VAL A 1 94 ? -19.988 -7.271 -0.135 1.00 85.56 94 VAL A O 1
ATOM 690 N N . ALA A 1 95 ? -18.611 -5.927 1.026 1.00 85.38 95 ALA A N 1
ATOM 691 C CA . ALA A 1 95 ? -18.226 -6.913 2.018 1.00 85.38 95 ALA A CA 1
ATOM 692 C C . ALA A 1 95 ? -19.416 -7.315 2.898 1.00 85.38 95 ALA A C 1
ATOM 694 O O . ALA A 1 95 ? -20.381 -6.574 3.093 1.00 85.38 95 ALA A O 1
ATOM 695 N N . ILE A 1 96 ? -19.334 -8.521 3.466 1.00 85.38 96 ILE A N 1
ATOM 696 C CA . ILE A 1 96 ? -20.305 -8.968 4.465 1.00 85.38 96 ILE A CA 1
ATOM 697 C C . ILE A 1 96 ? -20.203 -8.009 5.658 1.00 85.38 96 ILE A C 1
ATOM 699 O O . ILE A 1 96 ? -19.118 -7.901 6.238 1.00 85.38 96 ILE A O 1
ATOM 703 N N . PRO A 1 97 ? -21.299 -7.332 6.049 1.00 83.31 97 PRO A N 1
ATOM 704 C CA . PRO A 1 97 ? -21.249 -6.377 7.139 1.00 83.31 97 PRO A CA 1
ATOM 705 C C . PRO A 1 97 ? -20.844 -7.087 8.426 1.00 83.31 97 PRO A C 1
ATOM 707 O O . PRO A 1 97 ? -21.348 -8.165 8.760 1.00 83.31 97 PRO A O 1
ATOM 710 N N . LEU A 1 98 ? -19.938 -6.459 9.169 1.00 86.12 98 LEU A N 1
ATOM 711 C CA . LEU A 1 98 ? -19.579 -6.931 10.496 1.00 86.12 98 LEU A CA 1
ATOM 712 C C . LEU A 1 98 ? -20.800 -6.827 11.425 1.00 86.12 98 LEU A C 1
ATOM 714 O O . LEU A 1 98 ? -21.626 -5.921 11.264 1.00 86.12 98 LEU A O 1
ATOM 718 N N . PRO A 1 99 ? -20.938 -7.727 12.417 1.00 93.06 99 PRO A N 1
ATOM 719 C CA . PRO A 1 99 ? -21.994 -7.610 13.415 1.00 93.06 99 PRO A CA 1
ATOM 720 C C . PRO A 1 99 ? -21.986 -6.221 14.064 1.00 93.06 99 PRO A C 1
ATOM 722 O O . PRO A 1 99 ? -20.923 -5.719 14.422 1.00 93.06 99 PRO A O 1
ATOM 725 N N . GLU A 1 100 ? -23.160 -5.624 14.288 1.00 91.56 100 GLU A N 1
ATOM 726 C CA . GLU A 1 100 ? -23.292 -4.251 14.812 1.00 91.56 100 GLU A CA 1
ATOM 727 C C . GLU A 1 100 ? -22.480 -4.023 16.098 1.00 91.56 100 GLU A C 1
ATOM 729 O O . GLU A 1 100 ? -21.834 -2.989 16.269 1.00 91.56 100 GLU A O 1
ATOM 734 N N . THR A 1 101 ? -22.466 -5.015 16.993 1.00 94.94 101 THR A N 1
ATOM 735 C CA . THR A 1 101 ? -21.665 -4.991 18.223 1.00 94.94 101 THR A CA 1
ATOM 736 C C . THR A 1 101 ? -20.178 -4.803 17.933 1.00 94.94 101 THR A C 1
ATOM 738 O O . THR A 1 101 ? -19.506 -4.051 18.632 1.00 94.94 101 THR A O 1
ATOM 741 N N . PHE A 1 102 ? -19.662 -5.463 16.899 1.00 92.75 102 PHE A N 1
ATOM 742 C CA . PHE A 1 102 ? -18.262 -5.365 16.509 1.00 92.75 102 PHE A CA 1
ATOM 743 C C . PHE A 1 102 ? -17.945 -3.983 15.931 1.00 92.75 102 PHE A C 1
ATOM 745 O O . PHE A 1 102 ? -16.986 -3.346 16.364 1.00 92.75 102 PHE A O 1
ATOM 752 N N . THR A 1 103 ? -18.797 -3.472 15.039 1.00 89.81 103 THR A N 1
ATOM 753 C CA . THR A 1 103 ? -18.667 -2.116 14.486 1.00 89.81 103 THR A CA 1
ATOM 754 C C . THR A 1 103 ? -18.658 -1.060 15.594 1.00 89.81 103 THR A C 1
ATOM 756 O O . THR A 1 103 ? -17.782 -0.200 15.612 1.00 89.81 103 THR A O 1
ATOM 759 N N . LYS A 1 104 ? -19.558 -1.165 16.583 1.00 94.00 104 LYS A N 1
ATOM 760 C CA . LYS A 1 104 ? -19.591 -0.255 17.743 1.00 94.00 104 LYS A CA 1
ATOM 761 C C . LYS A 1 104 ? -18.303 -0.294 18.563 1.00 94.00 104 LYS A C 1
ATOM 763 O O . LYS A 1 104 ? -17.806 0.761 18.947 1.00 94.00 104 LYS A O 1
ATOM 768 N N . LEU A 1 105 ? -17.763 -1.487 1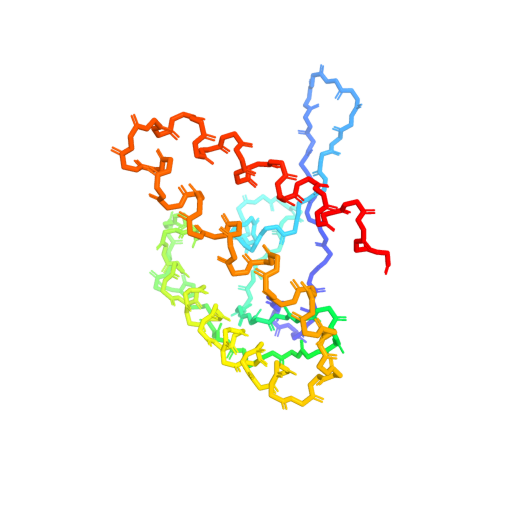8.822 1.00 95.94 105 LEU A N 1
ATOM 769 C CA . LEU A 1 105 ? -16.508 -1.640 19.563 1.00 95.94 105 LEU A CA 1
ATOM 770 C C . LEU A 1 105 ? -15.333 -0.992 18.824 1.00 95.94 105 LEU A C 1
ATOM 772 O O . LEU A 1 105 ? -14.536 -0.297 19.451 1.00 95.94 105 LEU A O 1
ATOM 776 N N . LEU A 1 106 ? -15.247 -1.175 17.503 1.00 93.06 106 LEU A N 1
ATOM 777 C CA . LEU A 1 106 ? -14.217 -0.530 16.691 1.00 93.06 106 LEU A CA 1
ATOM 778 C C . LEU A 1 106 ? -14.348 0.996 16.711 1.00 93.06 106 LEU A C 1
ATOM 780 O O . LEU A 1 106 ? -13.363 1.682 16.977 1.00 93.06 106 LEU A O 1
ATOM 784 N N . SER A 1 107 ? -15.552 1.534 16.495 1.00 93.38 107 SER A N 1
ATOM 785 C CA . SER A 1 107 ? -15.780 2.983 16.538 1.00 93.38 107 SER A CA 1
ATOM 786 C C . SER A 1 107 ? -15.430 3.581 17.903 1.00 93.38 107 SER A C 1
ATOM 788 O O . SER A 1 107 ? -14.765 4.614 17.968 1.00 93.38 107 SER A O 1
ATOM 790 N N . GLN A 1 108 ? -15.821 2.914 18.995 1.00 96.81 108 GLN A N 1
ATOM 791 C CA . GLN A 1 108 ? -15.479 3.355 20.346 1.00 96.81 108 GLN A CA 1
ATOM 792 C C . GLN A 1 108 ? -13.963 3.356 20.565 1.00 96.81 108 GLN A C 1
ATOM 794 O O . GLN A 1 108 ? -13.419 4.319 21.100 1.00 96.81 108 GLN A O 1
ATOM 799 N N . LEU A 1 109 ? -13.266 2.311 20.119 1.00 95.69 109 LEU A N 1
ATOM 800 C CA . LEU A 1 109 ? -11.818 2.220 20.262 1.00 95.69 109 LEU A CA 1
ATOM 801 C C . LEU A 1 109 ? -11.086 3.345 19.516 1.00 95.69 109 LEU A C 1
ATOM 803 O O . LEU A 1 109 ? -10.147 3.916 20.067 1.00 95.69 109 LEU A O 1
ATOM 807 N N . VAL A 1 110 ? -11.532 3.704 18.307 1.00 95.31 110 VAL A N 1
ATOM 808 C CA . VAL A 1 110 ? -10.984 4.852 17.562 1.00 95.31 110 VAL A CA 1
ATOM 809 C C . VAL A 1 110 ? -11.141 6.143 18.368 1.00 95.31 110 VAL A C 1
ATOM 811 O O . VAL A 1 110 ? -10.160 6.855 18.573 1.00 95.31 110 VAL A O 1
ATOM 814 N N . THR A 1 111 ? -12.335 6.410 18.906 1.00 97.06 111 THR A N 1
ATOM 815 C CA . THR A 1 111 ? -12.589 7.603 19.736 1.00 97.06 111 THR A CA 1
ATOM 816 C C . THR A 1 111 ? -11.692 7.659 20.979 1.00 97.06 111 THR A C 1
ATOM 818 O O . THR A 1 111 ? -11.166 8.723 21.324 1.00 97.06 111 THR A O 1
ATOM 821 N N . GLU A 1 112 ? -11.473 6.527 21.651 1.00 97.00 112 GLU A N 1
ATOM 822 C CA . GLU A 1 112 ? -10.578 6.455 22.813 1.00 97.00 112 GLU A CA 1
ATOM 823 C C . GLU A 1 112 ? -9.118 6.730 22.422 1.00 97.00 112 GLU A C 1
ATOM 825 O O . GLU A 1 112 ? -8.428 7.494 23.098 1.00 97.00 112 GLU A O 1
ATOM 830 N N . ILE A 1 113 ? -8.644 6.182 21.297 1.00 96.38 113 ILE A N 1
ATOM 831 C CA . ILE A 1 113 ? -7.282 6.429 20.798 1.00 96.38 113 ILE A CA 1
ATOM 832 C C . ILE A 1 113 ? -7.094 7.899 20.406 1.00 96.38 113 ILE A C 1
ATOM 834 O O . ILE A 1 113 ? -6.075 8.494 20.754 1.00 96.38 113 ILE A O 1
ATOM 838 N N . GLU A 1 114 ? -8.072 8.519 19.747 1.00 95.75 114 GLU A N 1
ATOM 839 C CA . GLU A 1 114 ? -8.042 9.953 19.428 1.00 95.75 114 GLU A CA 1
ATOM 840 C C . GLU A 1 114 ? -8.033 10.827 20.690 1.00 95.75 114 GLU A C 1
ATOM 842 O O . GLU A 1 114 ? -7.367 11.867 20.742 1.00 95.75 114 GLU A O 1
ATOM 847 N N . THR A 1 115 ? -8.746 10.405 21.734 1.00 97.19 115 THR A N 1
ATOM 848 C CA . THR A 1 115 ? -8.749 11.081 23.038 1.00 97.19 115 THR A CA 1
ATOM 849 C C . THR A 1 115 ? -7.395 10.943 23.733 1.00 97.19 115 THR A C 1
ATOM 851 O O . THR A 1 115 ? -6.851 11.932 24.241 1.00 97.19 115 THR A O 1
ATOM 854 N N . LEU A 1 116 ? -6.793 9.750 23.696 1.00 97.19 116 LEU A N 1
ATOM 855 C CA . LEU A 1 116 ? -5.426 9.524 24.161 1.00 97.19 116 LEU A CA 1
ATOM 856 C C . LEU A 1 116 ? -4.424 10.353 23.361 1.00 97.19 116 LEU A C 1
ATOM 858 O O . LEU A 1 116 ? -3.515 10.915 23.953 1.00 97.19 116 LEU A O 1
ATOM 862 N N . ALA A 1 117 ? -4.587 10.512 22.048 1.00 95.94 117 ALA A N 1
ATOM 863 C CA . ALA A 1 117 ? -3.648 11.292 21.242 1.00 95.94 117 ALA A CA 1
ATOM 864 C C . ALA A 1 117 ? -3.578 12.759 21.702 1.00 95.94 117 ALA A C 1
ATOM 866 O O . ALA A 1 117 ? -2.510 13.368 21.671 1.00 95.94 117 ALA A O 1
ATOM 867 N N . LYS A 1 118 ? -4.696 13.304 22.200 1.00 96.69 118 LYS A N 1
ATOM 868 C CA . LYS A 1 118 ? -4.793 14.674 22.732 1.00 96.69 118 LYS A CA 1
ATOM 869 C C . LYS A 1 118 ? -4.243 14.820 24.154 1.00 96.69 118 LYS A C 1
ATOM 871 O O . LYS A 1 118 ? -3.796 15.901 24.520 1.00 96.69 118 LYS A O 1
ATOM 876 N N . THR A 1 119 ? -4.304 13.764 24.966 1.00 97.12 119 THR A N 1
ATOM 877 C CA . THR A 1 119 ? -4.035 13.827 26.419 1.00 97.12 119 THR A CA 1
ATOM 878 C C . THR A 1 119 ? -2.752 13.110 26.841 1.00 97.12 119 THR A C 1
ATOM 880 O O . THR A 1 119 ? -2.090 13.517 27.793 1.00 97.12 119 THR A O 1
ATOM 883 N N . SER A 1 120 ? -2.381 12.050 26.128 1.00 96.69 120 SER A N 1
ATOM 884 C CA . SER A 1 120 ? -1.207 11.211 26.348 1.00 96.69 120 SER A CA 1
ATOM 885 C C . SER A 1 120 ? -0.743 10.564 25.025 1.00 96.69 120 SER A C 1
ATOM 887 O O . SER A 1 120 ? -1.044 9.396 24.752 1.00 96.69 120 SER A O 1
ATOM 889 N N . PRO A 1 121 ? 0.026 11.289 24.187 1.00 94.81 121 PRO A N 1
ATOM 890 C CA . PRO A 1 121 ? 0.439 10.810 22.862 1.00 94.81 121 PRO A CA 1
ATOM 891 C C . PRO A 1 121 ? 1.165 9.455 22.875 1.00 94.81 121 PRO A C 1
ATOM 893 O O . PRO A 1 121 ? 0.959 8.623 21.993 1.00 94.81 121 PRO A O 1
ATOM 896 N N . LEU A 1 122 ? 1.978 9.188 23.904 1.00 97.31 122 LEU A N 1
ATOM 897 C CA . LEU A 1 122 ? 2.670 7.902 24.050 1.00 97.31 122 LEU A CA 1
ATOM 898 C C . LEU A 1 122 ? 1.707 6.743 24.351 1.00 97.31 122 LEU A C 1
ATOM 900 O O . LEU A 1 122 ? 1.944 5.619 23.907 1.00 97.31 122 LEU A O 1
ATOM 904 N N . ALA A 1 123 ? 0.615 6.999 25.078 1.00 96.69 123 ALA A N 1
ATOM 905 C CA . ALA A 1 123 ? -0.416 5.994 25.316 1.00 96.69 123 ALA A CA 1
ATOM 906 C C . ALA A 1 123 ? -1.198 5.687 24.031 1.00 96.69 123 ALA A C 1
ATOM 908 O O . ALA A 1 123 ? -1.443 4.516 23.742 1.00 96.69 123 ALA A O 1
ATOM 909 N N . ALA A 1 124 ? -1.508 6.708 23.225 1.00 96.12 124 ALA A N 1
ATOM 910 C CA . ALA A 1 124 ? -2.137 6.525 21.916 1.00 96.12 124 ALA A CA 1
ATOM 911 C C . ALA A 1 124 ? -1.263 5.686 20.974 1.00 96.12 124 ALA A C 1
ATOM 913 O O . ALA A 1 124 ? -1.744 4.718 20.389 1.00 96.12 124 ALA A O 1
ATOM 914 N N . LEU A 1 125 ? 0.041 5.985 20.905 1.00 95.88 125 LEU A N 1
ATOM 915 C CA . LEU A 1 125 ? 0.996 5.211 20.106 1.00 95.88 125 LEU A CA 1
ATOM 916 C C . LEU A 1 125 ? 1.044 3.740 20.545 1.00 95.88 125 LEU A C 1
ATOM 918 O O . LEU A 1 125 ? 1.054 2.829 19.716 1.00 95.88 125 LEU 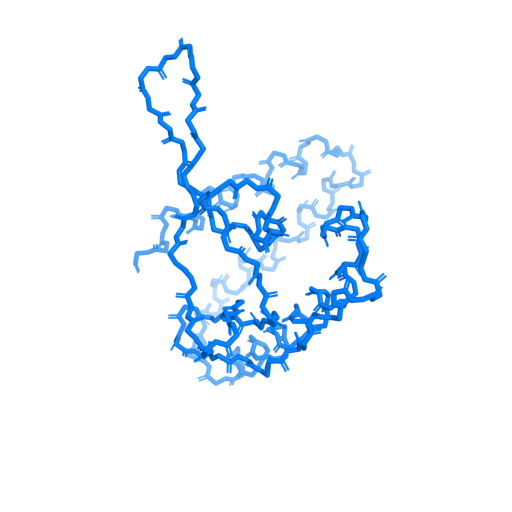A O 1
ATOM 922 N N . ARG A 1 126 ? 1.038 3.489 21.859 1.00 96.25 126 ARG A N 1
ATOM 923 C CA . ARG A 1 126 ? 1.002 2.125 22.399 1.00 96.25 126 ARG A CA 1
ATOM 924 C C . ARG A 1 126 ? -0.287 1.392 22.014 1.00 96.25 126 ARG A C 1
ATOM 926 O O . ARG A 1 126 ? -0.211 0.218 21.655 1.00 96.25 126 ARG A O 1
ATOM 933 N N . ALA A 1 127 ? -1.440 2.055 22.094 1.00 95.12 127 ALA A N 1
ATOM 934 C CA . ALA A 1 127 ? -2.730 1.474 21.724 1.00 95.12 127 ALA A CA 1
ATOM 935 C C . ALA A 1 127 ? -2.794 1.143 20.223 1.00 95.12 127 ALA A C 1
ATOM 937 O O . ALA A 1 127 ? -3.147 0.021 19.861 1.00 95.12 127 ALA A O 1
ATOM 938 N N . ALA A 1 128 ? -2.350 2.064 19.361 1.00 92.94 128 ALA A N 1
ATOM 939 C CA . ALA A 1 128 ? -2.242 1.834 17.920 1.00 92.94 128 ALA A CA 1
ATOM 940 C C . ALA A 1 128 ? -1.348 0.623 17.604 1.00 92.94 128 ALA A C 1
ATOM 942 O O . ALA A 1 128 ? -1.744 -0.276 16.864 1.00 92.94 128 ALA A O 1
ATOM 943 N N . ARG A 1 129 ? -0.187 0.514 18.265 1.00 93.44 129 ARG A N 1
ATOM 944 C CA . ARG A 1 129 ? 0.700 -0.640 18.076 1.00 93.44 129 ARG A CA 1
ATOM 945 C C . ARG A 1 129 ? 0.058 -1.964 18.504 1.00 93.44 129 ARG A C 1
ATOM 947 O O . ARG A 1 129 ? 0.295 -2.994 17.877 1.00 93.44 129 ARG A O 1
ATOM 954 N N . GLN A 1 130 ? -0.733 -1.971 19.576 1.00 94.69 130 GLN A N 1
ATOM 955 C CA . GLN A 1 130 ? -1.455 -3.177 19.998 1.00 94.69 130 GLN A CA 1
ATOM 956 C C . GLN A 1 130 ? -2.516 -3.600 18.978 1.00 94.69 130 GLN A C 1
ATOM 958 O O . GLN A 1 130 ? -2.672 -4.801 18.742 1.00 94.69 130 GLN A O 1
ATOM 963 N N . LEU A 1 131 ? -3.200 -2.640 18.354 1.00 92.81 131 LEU A N 1
ATOM 964 C CA . LEU A 1 131 ? -4.141 -2.907 17.269 1.00 92.81 131 LEU A CA 1
ATOM 965 C C . LEU A 1 131 ? -3.453 -3.547 16.063 1.00 92.81 131 LEU A C 1
ATOM 967 O O . LEU A 1 131 ? -3.881 -4.614 15.632 1.00 92.81 131 LEU A O 1
ATOM 971 N N . GLU A 1 132 ? -2.349 -2.966 15.587 1.00 88.81 132 GLU A N 1
ATOM 972 C CA . GLU A 1 132 ? -1.560 -3.526 14.479 1.00 88.81 132 GLU A CA 1
ATOM 973 C C . GLU A 1 132 ? -1.127 -4.971 14.754 1.00 88.81 132 GLU A C 1
ATOM 975 O O . GLU A 1 132 ? -1.300 -5.857 13.918 1.00 88.81 132 GLU A O 1
ATOM 980 N N . VAL A 1 133 ? -0.586 -5.230 15.951 1.00 90.69 133 VAL A N 1
ATOM 981 C CA . VAL A 1 133 ? -0.130 -6.571 16.350 1.00 90.69 133 VAL A CA 1
ATOM 982 C C . VAL A 1 133 ? -1.293 -7.557 16.419 1.00 90.69 133 VAL A C 1
ATOM 984 O O . VAL A 1 133 ? -1.125 -8.723 16.063 1.00 90.69 133 VAL A O 1
ATOM 987 N N . THR A 1 134 ? -2.460 -7.116 16.887 1.00 91.50 134 THR A N 1
ATOM 988 C CA . THR A 1 134 ? -3.655 -7.965 16.962 1.00 91.50 134 THR A CA 1
ATOM 989 C C . THR A 1 134 ? -4.153 -8.303 15.563 1.00 91.50 134 THR A C 1
ATOM 991 O O . THR A 1 134 ? -4.296 -9.483 15.259 1.00 91.50 134 THR A O 1
ATOM 994 N N . ALA A 1 135 ? -4.311 -7.299 14.696 1.00 87.31 135 ALA A N 1
ATOM 995 C CA . ALA A 1 135 ? -4.731 -7.485 13.311 1.00 87.31 135 ALA A CA 1
ATOM 996 C C . ALA A 1 135 ? -3.793 -8.441 12.555 1.00 87.31 135 ALA A C 1
ATOM 998 O O . ALA A 1 135 ? -4.256 -9.391 11.927 1.00 87.31 135 ALA A O 1
ATOM 999 N N . ALA A 1 136 ? -2.475 -8.261 12.695 1.00 81.56 136 ALA A N 1
ATOM 1000 C CA . ALA A 1 136 ? -1.476 -9.127 12.069 1.00 81.56 136 ALA A CA 1
ATOM 1001 C C . ALA A 1 136 ? -1.534 -10.586 12.555 1.00 81.56 136 ALA A C 1
ATOM 1003 O O . ALA A 1 136 ? -1.198 -11.497 11.808 1.00 81.56 136 ALA A O 1
ATOM 1004 N N . ARG A 1 137 ? -1.946 -10.826 13.806 1.00 84.12 137 ARG A N 1
ATOM 1005 C CA . ARG A 1 137 ? -2.100 -12.183 14.356 1.00 84.12 137 ARG A CA 1
ATOM 1006 C C . ARG A 1 137 ? -3.383 -12.872 13.908 1.00 84.12 137 ARG A C 1
ATOM 1008 O O . ARG A 1 137 ? -3.432 -14.093 13.946 1.00 84.12 137 ARG A O 1
ATOM 1015 N N . THR A 1 138 ? -4.421 -12.110 13.572 1.00 83.75 138 THR A N 1
ATOM 1016 C CA . THR A 1 138 ? -5.750 -12.643 13.237 1.00 83.75 138 THR A CA 1
ATOM 1017 C C . THR A 1 138 ? -6.022 -12.705 11.740 1.00 83.75 138 THR A C 1
ATOM 1019 O O . THR A 1 138 ? -6.969 -13.373 11.338 1.00 83.75 138 THR A O 1
ATOM 1022 N N . ALA A 1 139 ? -5.220 -12.015 10.926 1.00 68.06 139 ALA A N 1
ATOM 1023 C CA . ALA A 1 139 ? -5.218 -12.135 9.473 1.00 68.06 139 ALA A CA 1
ATOM 1024 C C . ALA A 1 139 ? -4.582 -13.480 9.069 1.00 68.06 139 ALA A C 1
ATOM 1026 O O . ALA A 1 139 ? -3.402 -13.538 8.728 1.00 68.06 139 ALA A O 1
ATOM 1027 N N . TYR A 1 140 ? -5.350 -14.562 9.210 1.00 46.66 140 TYR A N 1
ATOM 1028 C CA . TYR A 1 140 ? -5.019 -15.894 8.697 1.00 46.66 140 TYR A CA 1
ATOM 1029 C C . TYR A 1 140 ? -5.509 -16.061 7.262 1.00 46.66 140 TYR A C 1
ATOM 1031 O O . TYR A 1 140 ? -6.655 -15.636 6.989 1.00 46.66 140 TYR A O 1
#

Foldseek 3Di:
DAAPVRDQDFFDWDDDPPDPDTDGHSPPLQQCPPDPRRHHHQWDAAADPVGDIGDTHGDDCVQCPPPRSCVSCVVRVVVRVVRVVVVVVVCQVVDDDDPPVVVVVVVVLVVVLVVCCVVPVVVSVVSVVVVVVVCVVPPD

pLDDT: mean 89.88, std 10.39, range [46.66, 97.69]